Protein 2QCP (pdb70)

Radius of gyration: 11.81 Å; Cα contacts (8 Å, |Δi|>4): 237; chains: 1; bounding box: 36×28×24 Å

Solvent-accessible surface area: 5564 Å² total; per-residue (Å²): 195,158,105,124,51,155,93,15,77,13,57,8,57,1,115,22,52,65,108,151,44,98,127,1,43,0,68,0,84,91,8,102,86,48,136,52,87,101,49,73,45,201,3,31,14,32,148,168,14,160,67,55,158,17,136,79,54,22,94,0,39,4,30,0,15,62,98,60,152,95,4,36,1,67,45,3,124,76,40,195

Nearest PDB structures (foldseek):
  2qcp-assembly1_X  TM=1.013E+00  e=1.304E-15  Escherichia coli str. K-12 substr. W3110
  1zeq-assembly1_X  TM=9.716E-01  e=3.756E-14  Escherichia coli
  2vb3-assembly1_X  TM=9.915E-01  e=1.089E-13  Escherichia coli
  3e6z-assembly1_X  TM=9.263E-01  e=8.227E-14  Escherichia coli
  2l55-assembly1_A  TM=8.681E-01  e=4.196E-05  Cupriavidus metallidurans CH34

Structure (mmCIF, N/CA/C/O backbone):
data_2QCP
#
_entry.id   2QCP
#
_cell.length_a   38.118
_cell.length_b   39.351
_cell.length_c   44.423
_cell.angle_alpha   90.000
_cell.angle_beta   90.000
_cell.angle_gamma   90.000
#
_symmetry.space_group_name_H-M   'P 21 21 21'
#
loop_
_entity.id
_entity.type
_entity.pdbx_description
1 polymer 'Cation efflux system protein cusF'
2 non-polymer 'NITRATE ION'
3 non-polymer 'SULFATE ION'
4 non-polymer 'SILVER ION'
5 water water
#
loop_
_atom_site.group_PDB
_atom_site.id
_atom_site.type_symbol
_atom_site.label_atom_id
_atom_site.label_alt_id
_atom_site.label_comp_id
_atom_site.label_asym_id
_atom_site.label_entity_id
_atom_site.label_seq_id
_atom_site.pdbx_PDB_ins_code
_atom_site.Cartn_x
_atom_site.Cartn_y
_atom_site.Cartn_z
_atom_site.occupancy
_atom_site.B_iso_or_equiv
_atom_site.auth_seq_id
_atom_site.auth_comp_id
_atom_site.auth_asym_id
_atom_site.auth_atom_id
_atom_site.pdbx_PDB_model_num
ATOM 1 N N . MET A 1 1 ? -11.387 5.455 4.051 0.70 22.55 9 MET X N 1
ATOM 2 C CA . MET A 1 1 ? -12.660 6.105 4.499 0.70 18.98 9 MET X CA 1
ATOM 3 C C . MET A 1 1 ? -12.601 6.500 5.963 0.70 13.04 9 MET X C 1
ATOM 4 O O . MET A 1 1 ? -11.524 6.514 6.566 0.70 14.13 9 MET X O 1
ATOM 9 N N . GLU A 1 2 ? -13.758 6.846 6.512 0.70 11.91 10 GLU X N 1
ATOM 10 C CA . GLU A 1 2 ? -13.836 7.577 7.756 0.70 10.94 10 GLU X CA 1
ATOM 11 C C . GLU A 1 2 ? -13.050 6.882 8.885 0.70 10.40 10 GLU X C 1
ATOM 12 O O . GLU A 1 2 ? -12.264 7.517 9.574 0.70 11.86 10 GLU X O 1
ATOM 18 N N . ALA A 1 3 ? -13.277 5.595 9.100 0.70 10.92 11 ALA X N 1
ATOM 19 C CA . ALA A 1 3 ? -12.677 4.918 10.267 0.70 11.03 11 ALA X CA 1
ATOM 20 C C . ALA A 1 3 ? -11.224 4.587 10.099 0.70 11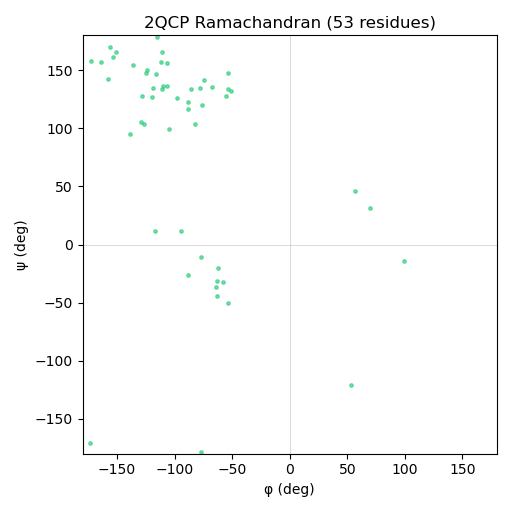.61 11 ALA X C 1
ATOM 21 O O . ALA A 1 3 ? -10.582 4.153 11.060 0.70 15.69 11 ALA X O 1
ATOM 23 N N . GLN A 1 4 ? -10.678 4.720 8.898 0.70 12.05 12 GLN X N 1
ATOM 24 C CA . GLN A 1 4 ? -9.309 4.289 8.633 0.70 12.66 12 GLN X CA 1
ATOM 25 C C . GLN A 1 4 ? -8.316 5.276 9.241 0.70 11.59 12 GLN X C 1
ATOM 26 O O . GLN A 1 4 ? -8.556 6.493 9.278 0.70 13.06 12 GLN X O 1
ATOM 32 N N A PRO A 1 5 ? -7.152 4.759 9.660 0.70 12.31 13 PRO X N 1
ATOM 33 N N B PRO A 1 5 ? -7.257 4.767 9.878 0.30 16.23 13 PRO X N 1
ATOM 34 C CA A PRO A 1 5 ? -6.176 5.632 10.271 0.70 10.59 13 PRO X CA 1
ATOM 35 C CA B PRO A 1 5 ? -6.247 5.693 10.400 0.30 15.46 13 PRO X CA 1
ATOM 36 C C A PRO A 1 5 ? -5.529 6.587 9.278 0.70 11.46 13 PRO X C 1
ATOM 37 C C B PRO A 1 5 ? -5.516 6.543 9.343 0.30 15.74 13 PRO X C 1
ATOM 38 O O A PRO A 1 5 ? -5.476 6.336 8.071 0.70 11.46 13 PRO X O 1
ATOM 39 O O B PRO A 1 5 ? -5.385 6.146 8.184 0.30 23.49 13 PRO X O 1
ATOM 46 N N . GLN A 1 6 ? -5.031 7.699 9.796 1.00 11.09 14 GLN X N 1
ATOM 47 C CA . GLN A 1 6 ? -4.334 8.718 9.023 1.00 10.24 14 GLN X CA 1
ATOM 48 C C . GLN A 1 6 ? -2.865 8.325 8.745 1.00 9.89 14 GLN X C 1
ATOM 49 O O . GLN A 1 6 ? -2.265 7.547 9.468 1.0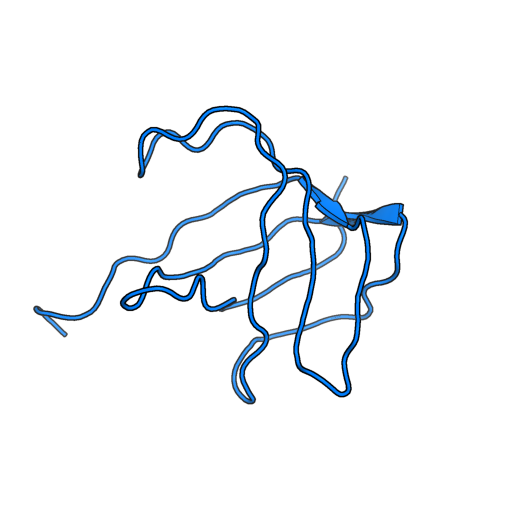0 11.12 14 GLN X O 1
ATOM 55 N N . VAL A 1 7 ? -2.327 8.895 7.681 1.00 9.96 15 VAL X N 1
ATOM 56 C CA . VAL A 1 7 ? -0.935 8.612 7.249 1.00 9.22 15 VAL X CA 1
ATOM 57 C C . VAL A 1 7 ? 0.043 9.563 7.948 1.00 9.55 15 VAL X C 1
ATOM 58 O O . VAL A 1 7 ? -0.090 10.792 7.888 1.00 11.24 15 VAL X O 1
ATOM 62 N N . ILE A 1 8 ? 0.992 8.959 8.639 1.00 8.89 16 ILE X N 1
ATOM 63 C CA A ILE A 1 8 ? 1.934 9.672 9.465 0.40 9.78 16 ILE X CA 1
ATOM 64 C CA B ILE A 1 8 ? 1.950 9.642 9.498 0.60 9.05 16 ILE X CA 1
ATOM 65 C C . ILE A 1 8 ? 3.309 9.637 8.765 1.00 8.86 16 ILE X C 1
ATOM 66 O O . ILE A 1 8 ? 3.812 8.568 8.386 1.00 10.06 16 ILE X O 1
ATOM 75 N N . SER A 1 9 ? 3.956 10.803 8.641 1.00 9.63 17 SER X N 1
ATOM 76 C CA A SER A 1 9 ? 5.285 10.912 8.003 0.80 9.39 17 SER X CA 1
ATOM 77 C CA B SER A 1 9 ? 5.262 10.967 7.992 0.20 8.72 17 SER X CA 1
ATOM 78 C C . SER A 1 9 ? 6.366 11.038 9.026 1.00 8.48 17 SER X C 1
ATOM 79 O O . SER A 1 9 ? 6.169 11.691 10.090 1.00 11.09 17 SER X O 1
ATOM 84 N N . ALA A 1 10 ? 7.533 10.480 8.736 1.00 8.16 18 ALA X N 1
ATOM 85 C CA . ALA A 1 10 ? 8.643 10.492 9.686 1.00 8.71 18 ALA X CA 1
ATOM 86 C C . ALA A 1 10 ? 9.971 10.346 8.947 1.00 8.07 18 ALA X C 1
ATOM 87 O O . ALA A 1 10 ? 10.013 9.995 7.731 1.00 8.65 18 ALA X O 1
ATOM 89 N N . THR A 1 11 ? 11.067 10.547 9.679 1.00 8.55 19 THR X N 1
ATOM 90 C CA A THR A 1 11 ? 12.420 10.279 9.166 0.60 9.30 19 THR X CA 1
ATOM 91 C CA B THR A 1 11 ? 12.452 10.397 9.215 0.40 8.39 19 THR X CA 1
ATOM 92 C C . THR A 1 11 ? 13.213 9.567 10.246 1.00 8.52 19 THR X C 1
ATOM 93 O O . THR A 1 11 ? 12.918 9.681 11.452 1.00 9.45 19 THR X O 1
ATOM 100 N N . GLY A 1 12 ? 14.166 8.751 9.820 1.00 8.01 20 GLY X N 1
ATOM 101 C CA . GLY A 1 12 ? 14.960 8.023 10.796 1.00 8.63 20 GLY X CA 1
ATOM 102 C C . GLY A 1 12 ? 16.106 7.257 10.161 1.00 7.77 20 GLY X C 1
ATOM 103 O O . GLY A 1 12 ? 16.406 7.463 8.973 1.00 10.16 20 GLY X O 1
ATOM 104 N N . VAL A 1 13 ? 16.763 6.417 10.940 1.00 8.06 21 VAL X N 1
ATOM 105 C CA . VAL A 1 13 ? 17.865 5.585 10.494 1.00 8.54 21 VAL X CA 1
ATOM 106 C C . VAL A 1 13 ? 17.456 4.152 10.686 1.00 8.22 21 VAL X C 1
ATOM 107 O O . VAL A 1 13 ? 16.971 3.742 11.755 1.00 8.79 21 VAL X O 1
ATOM 111 N N . VAL A 1 14 ? 17.714 3.314 9.669 1.00 8.82 22 VAL X N 1
ATOM 112 C CA . VAL A 1 14 ? 17.352 1.865 9.716 1.00 8.70 22 VAL X CA 1
ATOM 113 C C . VAL A 1 14 ? 18.364 1.172 10.617 1.00 8.50 22 VAL X C 1
ATOM 114 O O . VAL A 1 14 ? 19.575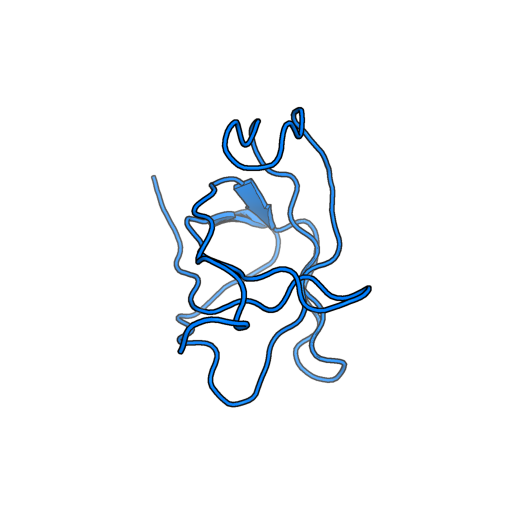 1.169 10.339 1.00 9.53 22 VAL X O 1
ATOM 118 N N . LYS A 1 15 ? 17.872 0.567 11.692 1.00 9.38 23 LYS X N 1
ATOM 119 C CA . LYS A 1 15 ? 18.692 -0.225 12.590 1.00 9.79 23 LYS X CA 1
ATOM 120 C C . LYS A 1 15 ? 18.798 -1.671 12.164 1.00 10.70 23 LYS X C 1
ATOM 121 O O . LYS A 1 15 ? 19.777 -2.346 12.520 1.00 12.14 23 LYS X O 1
ATOM 127 N N . GLY A 1 16 ? 17.807 -2.172 11.446 1.00 10.11 24 GLY X N 1
ATOM 128 C CA . GLY A 1 16 ? 17.821 -3.539 10.935 1.00 11.31 24 GLY X CA 1
ATOM 129 C C . GLY A 1 16 ? 16.658 -3.756 10.023 1.00 9.97 24 GLY X C 1
ATOM 130 O O . GLY A 1 16 ? 15.638 -3.015 10.072 1.00 10.15 24 GLY X O 1
ATOM 131 N N . ILE A 1 17 ? 16.777 -4.746 9.157 1.00 11.24 25 ILE X N 1
ATOM 132 C CA A ILE A 1 17 ? 15.732 -5.056 8.216 0.70 11.54 25 ILE X CA 1
ATOM 133 C CA B ILE A 1 17 ? 15.678 -5.084 8.287 0.30 12.01 25 ILE X CA 1
ATOM 134 C C . ILE A 1 17 ? 15.740 -6.546 7.921 1.00 13.10 25 ILE X C 1
ATOM 135 O O . ILE A 1 17 ? 16.828 -7.131 7.717 1.00 14.99 25 ILE X O 1
ATOM 144 N N . ASP A 1 18 ? 14.560 -7.140 7.861 1.00 12.68 26 ASP X N 1
ATOM 145 C CA . ASP A 1 18 ? 14.367 -8.558 7.584 1.00 12.79 26 ASP X CA 1
ATOM 146 C C . ASP A 1 18 ? 13.156 -8.639 6.637 1.00 12.52 26 ASP X C 1
ATOM 147 O O . ASP A 1 18 ? 12.016 -8.628 7.074 1.00 12.23 26 ASP X O 1
ATOM 152 N N . LEU A 1 19 ? 13.430 -8.686 5.344 1.00 13.04 27 LEU X N 1
ATOM 153 C CA . LEU A 1 19 ? 12.339 -8.741 4.383 1.00 13.20 27 LEU X CA 1
ATOM 154 C C . LEU A 1 19 ? 11.508 -10.008 4.539 1.00 13.78 27 LEU X C 1
ATOM 155 O O . LEU A 1 19 ? 10.324 -9.959 4.294 1.00 16.98 27 LEU X O 1
ATOM 160 N N . GLU A 1 20 ? 12.144 -11.097 4.957 1.00 14.01 28 GLU X N 1
ATOM 161 C CA . GLU A 1 20 ? 11.475 -12.401 5.074 1.00 15.86 28 GLU X CA 1
ATOM 162 C C . GLU A 1 20 ? 10.341 -12.367 6.112 1.00 14.51 28 GLU X C 1
ATOM 163 O O . GLU A 1 20 ? 9.220 -12.839 5.850 1.00 16.08 28 GLU X O 1
ATOM 169 N N . SER A 1 21 ? 10.608 -11.748 7.261 1.00 11.90 29 SER X N 1
ATOM 170 C CA A SER A 1 21 ? 9.622 -11.660 8.341 0.70 11.91 29 SER X CA 1
ATOM 171 C CA B SER A 1 21 ? 9.671 -11.617 8.374 0.30 13.50 29 SER X CA 1
ATOM 172 C C . SER A 1 21 ? 8.922 -10.273 8.353 1.00 10.21 29 SER X C 1
ATOM 173 O O . SER A 1 21 ? 8.079 -10.030 9.187 1.00 10.63 29 SER X O 1
ATOM 178 N N . LYS A 1 22 ? 9.223 -9.457 7.340 1.00 11.03 30 LYS X N 1
ATOM 179 C CA . LYS A 1 22 ? 8.520 -8.188 7.058 1.00 9.48 30 LYS X CA 1
ATOM 180 C C . LYS A 1 22 ? 8.790 -7.099 8.081 1.00 10.21 30 LYS X C 1
ATOM 181 O O . LYS A 1 22 ? 7.914 -6.272 8.376 1.00 9.63 30 LYS X O 1
ATOM 187 N N . LYS A 1 23 ? 9.992 -7.124 8.657 1.00 11.38 31 LYS X N 1
ATOM 188 C CA . LYS A 1 23 ? 10.335 -6.296 9.784 1.00 11.80 31 LYS X CA 1
ATOM 189 C C . LYS A 1 23 ? 11.360 -5.228 9.366 1.00 10.61 31 LYS X C 1
ATOM 190 O O . LYS A 1 23 ? 12.368 -5.543 8.704 1.00 11.78 31 LYS X O 1
ATOM 196 N N . ILE A 1 24 ? 11.155 -3.971 9.756 1.00 10.98 32 ILE X N 1
ATOM 197 C CA A ILE A 1 24 ? 12.204 -2.918 9.673 0.60 10.55 32 ILE X CA 1
ATOM 198 C CA C ILE A 1 24 ? 12.179 -2.977 9.691 0.40 10.68 32 ILE X CA 1
ATOM 199 C C . ILE A 1 24 ? 12.189 -2.193 11.009 1.00 10.36 32 ILE X C 1
ATOM 200 O O . ILE A 1 24 ? 11.152 -1.708 11.435 1.00 13.21 32 ILE X O 1
ATOM 209 N N . THR A 1 25 ? 13.352 -2.109 11.664 1.00 8.35 33 THR X N 1
ATOM 210 C CA . THR A 1 25 ? 13.493 -1.331 12.885 1.00 8.19 33 THR X CA 1
ATOM 211 C C . THR A 1 25 ? 14.086 0.025 12.529 1.00 8.03 33 THR X C 1
ATOM 212 O O . THR A 1 25 ? 15.136 0.063 11.861 1.00 8.79 33 THR X O 1
ATOM 216 N N . ILE A 1 26 ? 13.432 1.112 12.932 1.00 8.02 34 ILE X N 1
ATOM 217 C CA . ILE A 1 26 ? 13.856 2.448 12.553 1.00 7.77 34 ILE X CA 1
ATOM 218 C C . ILE A 1 26 ? 13.969 3.311 13.818 1.00 8.24 34 ILE X C 1
ATOM 219 O O . ILE A 1 26 ? 13.038 3.367 14.612 1.00 8.13 34 ILE X O 1
ATOM 224 N N . HIS A 1 27 ? 15.144 3.945 13.977 1.00 7.87 35 HIS X N 1
ATOM 225 C CA A HIS A 1 27 ? 15.369 4.969 15.019 0.80 7.78 35 HIS X CA 1
ATOM 226 C CA B HIS A 1 27 ? 15.346 4.944 15.021 0.20 7.58 35 HIS X CA 1
ATOM 227 C C . HIS A 1 27 ? 14.949 6.284 14.389 1.00 8.22 35 HIS X C 1
ATOM 228 O O . HIS A 1 27 ? 15.662 6.834 13.549 1.00 8.65 35 HIS X O 1
ATOM 241 N N . HIS A 1 28 ? 13.762 6.765 14.743 1.00 8.16 36 HIS X N 1
ATOM 242 C CA . HIS A 1 28 ? 13.152 7.925 14.113 1.00 8.22 36 HIS X CA 1
ATOM 243 C C . HIS A 1 28 ? 13.186 9.167 14.997 1.00 8.13 36 HIS X C 1
ATOM 244 O O . HIS A 1 28 ? 13.278 9.122 16.226 1.00 8.27 36 HIS X O 1
ATOM 251 N N . ASP A 1 29 ? 13.108 10.300 14.303 1.00 8.58 37 ASP X N 1
ATOM 252 C CA A ASP A 1 29 ? 13.014 11.629 14.947 0.80 8.74 37 ASP X CA 1
ATOM 253 C CA B ASP A 1 29 ? 12.980 11.639 14.905 0.20 8.36 37 ASP X CA 1
ATOM 254 C C . ASP A 1 29 ? 11.600 11.800 15.533 1.00 8.78 37 ASP X C 1
ATOM 255 O O . ASP A 1 29 ? 10.693 11.038 15.247 1.00 8.52 37 ASP X O 1
ATOM 264 N N . PRO A 1 30 ? 11.398 12.818 16.397 1.00 8.76 38 PRO X N 1
ATOM 265 C CA . PRO A 1 30 ? 10.077 13.035 16.991 1.00 8.33 38 PRO X CA 1
ATOM 266 C C . PRO A 1 30 ? 8.966 13.144 15.927 1.00 8.39 38 PRO X C 1
ATOM 267 O O . PRO A 1 30 ? 9.210 13.650 14.828 1.00 9.13 38 PRO X O 1
ATOM 271 N N . ILE A 1 31 ? 7.779 12.665 16.315 1.00 8.64 39 ILE X N 1
ATOM 272 C CA . ILE A 1 31 ? 6.601 12.714 15.427 1.00 8.51 39 ILE X CA 1
ATOM 273 C C . ILE A 1 31 ? 5.465 13.385 16.183 1.00 9.25 39 ILE X C 1
ATOM 274 O O . ILE A 1 31 ? 4.819 12.790 17.046 1.00 9.64 39 ILE X O 1
ATOM 279 N N . ALA A 1 32 ? 5.205 14.651 15.843 1.00 9.98 40 ALA X N 1
ATOM 280 C CA . ALA A 1 32 ? 4.169 15.441 16.575 1.00 11.41 40 ALA X CA 1
ATOM 281 C C . ALA A 1 32 ? 2.775 14.829 16.391 1.00 9.82 40 ALA X C 1
ATOM 282 O O . ALA A 1 32 ? 1.965 14.868 17.316 1.00 10.01 40 ALA X O 1
ATOM 284 N N . ALA A 1 33 ? 2.468 14.280 15.199 1.00 9.66 41 ALA X N 1
ATOM 285 C CA . ALA A 1 33 ? 1.108 13.866 14.916 1.00 9.75 41 ALA X CA 1
ATOM 286 C C . ALA A 1 33 ? 0.611 12.844 15.925 1.00 10.18 41 ALA X C 1
ATOM 287 O O . ALA A 1 33 ? -0.598 12.753 16.193 1.00 11.19 41 ALA X O 1
ATOM 289 N N . VAL A 1 34 ? 1.502 12.001 16.454 1.00 9.36 42 VAL X N 1
ATOM 290 C CA . VAL A 1 34 ? 1.133 10.947 17.405 1.00 9.61 42 VAL X CA 1
ATOM 291 C C . VAL A 1 34 ? 1.797 11.152 18.782 1.00 9.99 42 VAL X C 1
ATOM 292 O O . VAL A 1 34 ? 1.764 10.264 19.639 1.00 10.71 42 VAL X O 1
ATOM 296 N N . ASN A 1 35 ? 2.381 12.328 19.001 1.00 9.98 43 ASN X N 1
ATOM 297 C CA . ASN A 1 35 ? 3.020 12.683 20.263 1.00 10.57 43 ASN X CA 1
ATOM 298 C C . ASN A 1 35 ? 4.113 11.660 20.619 1.00 9.95 43 ASN X C 1
ATOM 299 O O . ASN A 1 35 ? 4.240 11.242 21.775 1.00 12.67 43 ASN X O 1
ATOM 304 N N . TRP A 1 36 ? 4.969 11.300 19.637 1.00 9.41 44 TRP X N 1
ATOM 305 C CA . TRP A 1 36 ? 6.089 10.442 19.942 1.00 9.11 44 TRP X CA 1
ATOM 306 C C . TRP A 1 36 ? 7.376 11.230 19.941 1.00 9.10 44 TRP X C 1
ATOM 307 O O . TRP A 1 36 ? 7.640 12.085 19.079 1.00 9.41 44 TRP X O 1
ATOM 318 N N . PRO A 1 37 ? 8.224 10.982 20.947 1.00 9.20 45 PRO X N 1
ATOM 319 C CA . PRO A 1 37 ? 9.567 11.547 20.944 1.00 9.62 45 PRO X CA 1
ATOM 320 C C . PRO A 1 37 ? 10.428 10.742 19.967 1.00 9.17 45 PRO X C 1
ATOM 321 O O . PRO A 1 37 ? 9.981 9.815 19.272 1.00 9.35 45 PRO X O 1
ATOM 325 N N . GLU A 1 38 ? 11.704 11.121 19.868 1.00 9.09 46 GLU X N 1
ATOM 326 C CA . GLU A 1 38 ? 12.694 10.265 19.196 1.00 9.23 46 GLU X CA 1
ATOM 327 C C . GLU A 1 38 ? 12.616 8.873 19.860 1.00 9.72 46 GLU X C 1
ATOM 328 O O . GLU A 1 38 ? 12.568 8.739 21.087 1.00 11.86 46 GLU X O 1
ATOM 334 N N . MET A 1 39 ? 12.583 7.845 19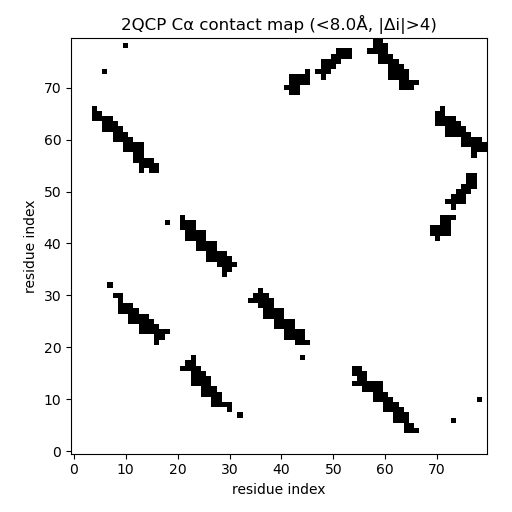.004 1.00 9.71 47 MET X N 1
ATOM 335 C CA A MET A 1 39 ? 12.294 6.472 19.433 0.70 9.99 47 MET X CA 1
ATOM 336 C CA B MET A 1 39 ? 12.453 6.451 19.505 0.30 8.72 47 MET X CA 1
ATOM 337 C C . MET A 1 39 ? 12.906 5.501 18.431 1.00 8.69 47 MET X C 1
ATOM 338 O O . MET A 1 39 ? 12.924 5.803 17.240 1.00 10.55 47 MET X O 1
ATOM 347 N N . THR A 1 40 ? 13.273 4.313 18.906 1.00 8.33 48 THR X N 1
ATOM 348 C CA . THR A 1 40 ? 13.496 3.173 18.011 1.00 8.41 48 THR X CA 1
ATOM 349 C C . THR A 1 40 ? 12.226 2.313 18.031 1.00 8.71 48 THR X C 1
ATOM 350 O O . THR A 1 40 ? 11.661 2.003 19.082 1.00 9.12 48 THR X O 1
ATOM 354 N N A MET A 1 41 ? 11.766 1.920 16.838 0.70 8.60 49 MET X N 1
ATOM 355 N N B MET A 1 41 ? 11.750 1.972 16.827 0.30 8.76 49 MET X N 1
ATOM 356 C CA A MET A 1 41 ? 10.489 1.247 16.745 0.70 8.58 49 MET X CA 1
ATOM 357 C CA B MET A 1 41 ? 10.445 1.334 16.666 0.30 8.74 49 MET X CA 1
ATOM 358 C C A MET A 1 41 ? 10.406 0.253 15.625 0.70 8.43 49 MET X C 1
ATOM 359 C C B MET A 1 41 ? 10.495 0.198 15.651 0.30 7.37 49 MET X C 1
ATOM 360 O O A MET A 1 41 ? 10.995 0.461 14.543 0.70 8.08 49 MET X O 1
ATOM 361 O O B MET A 1 41 ? 11.307 0.238 14.691 0.30 5.42 49 MET X O 1
ATOM 370 N N . ARG A 1 42 ? 9.623 -0.796 15.866 1.00 8.15 50 ARG X N 1
ATOM 371 C CA . ARG A 1 42 ? 9.352 -1.837 14.910 1.00 8.22 50 ARG X CA 1
ATOM 372 C C . ARG A 1 42 ? 8.271 -1.389 13.918 1.00 7.99 50 ARG X C 1
ATOM 373 O O . ARG A 1 42 ? 7.142 -1.118 14.260 1.00 10.13 50 ARG X O 1
ATOM 381 N N . PHE A 1 43 ? 8.619 -1.377 12.655 1.00 8.18 51 PHE X N 1
ATOM 382 C CA . PHE A 1 43 ? 7.670 -1.099 11.566 1.00 8.81 51 PHE X CA 1
ATOM 383 C C . PHE A 1 43 ? 7.470 -2.377 10.744 1.00 8.64 51 PHE X C 1
ATOM 384 O O . PHE A 1 43 ? 8.327 -3.290 10.686 1.00 10.37 51 PHE X O 1
ATOM 392 N N . THR A 1 44 ? 6.318 -2.416 10.067 1.00 8.74 52 THR X N 1
ATOM 393 C CA . THR A 1 44 ? 5.879 -3.635 9.379 1.00 8.38 52 THR X CA 1
ATOM 394 C C . THR A 1 44 ? 5.737 -3.332 7.903 1.00 8.02 52 THR X C 1
ATOM 395 O O . THR A 1 44 ? 5.058 -2.385 7.483 1.00 8.89 52 THR X O 1
ATOM 399 N N . ILE A 1 45 ? 6.394 -4.154 7.088 1.00 8.31 53 ILE X N 1
ATOM 400 C CA . ILE A 1 45 ? 6.257 -4.086 5.636 1.00 8.58 53 ILE X CA 1
ATOM 401 C C . ILE A 1 45 ? 5.028 -4.924 5.242 1.00 9.31 53 ILE X C 1
ATOM 402 O O . ILE A 1 45 ? 4.828 -6.038 5.725 1.00 10.18 53 ILE X O 1
ATOM 407 N N . THR A 1 46 ? 4.186 -4.354 4.373 1.00 8.42 54 THR X N 1
ATOM 408 C CA . THR A 1 46 ? 3.031 -5.054 3.782 1.00 8.40 54 THR X CA 1
ATOM 409 C C . THR A 1 46 ? 3.305 -5.275 2.299 1.00 8.42 54 THR X C 1
ATOM 410 O O . THR A 1 46 ? 4.174 -4.617 1.706 1.00 8.50 54 THR X O 1
ATOM 414 N N . PRO A 1 47 ? 2.529 -6.135 1.656 1.00 8.56 55 PRO X N 1
ATOM 415 C CA . PRO A 1 47 ? 2.739 -6.325 0.180 1.00 9.08 55 PRO X CA 1
ATOM 416 C C . PRO A 1 47 ? 2.493 -5.043 -0.606 1.00 9.03 55 PRO X C 1
ATOM 417 O O . PRO A 1 47 ? 3.006 -4.977 -1.731 1.00 10.65 55 PRO X O 1
ATOM 421 N N . GLN A 1 48 ? 1.772 -4.080 -0.051 1.00 8.78 56 GLN X N 1
ATOM 422 C CA A GLN A 1 48 ? 1.492 -2.783 -0.685 0.50 8.64 56 GLN X CA 1
ATOM 423 C CA B GLN A 1 48 ? 1.519 -2.863 -0.763 0.50 10.44 56 GLN X CA 1
ATOM 424 C C . GLN A 1 48 ? 2.475 -1.720 -0.355 1.00 9.34 56 GLN X C 1
ATOM 425 O O . GLN A 1 48 ? 2.432 -0.651 -0.995 1.00 10.54 56 GLN X O 1
ATOM 436 N N . THR A 1 49 ? 3.329 -1.880 0.665 1.00 8.67 57 THR X N 1
ATOM 437 C CA . THR A 1 49 ? 4.272 -0.818 1.036 1.00 8.50 57 THR X CA 1
ATOM 438 C C . THR A 1 49 ? 5.097 -0.455 -0.217 1.00 8.58 57 THR X C 1
ATOM 439 O O . THR A 1 49 ? 5.697 -1.321 -0.848 1.00 9.59 57 THR X O 1
ATOM 443 N N . LYS A 1 50 ? 5.155 0.837 -0.567 1.00 8.93 58 LYS X N 1
ATOM 444 C CA . LYS A 1 50 ? 5.930 1.281 -1.733 1.00 8.94 58 LYS X CA 1
ATOM 445 C C . LYS A 1 50 ? 7.402 1.420 -1.305 1.00 8.47 58 LYS X C 1
ATOM 446 O O . LYS A 1 50 ? 7.772 2.393 -0.630 1.00 9.64 58 LYS X O 1
ATOM 452 N N . MET A 1 51 ? 8.240 0.458 -1.691 1.00 9.25 59 MET X N 1
ATOM 453 C CA A MET A 1 51 ? 9.620 0.479 -1.267 0.50 9.29 59 MET X C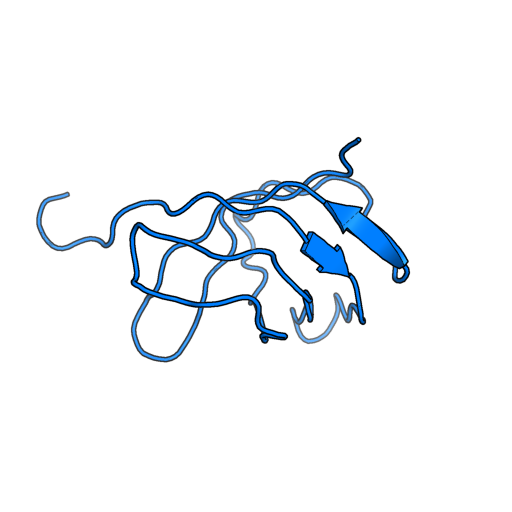A 1
ATOM 454 C CA B MET A 1 51 ? 9.614 0.299 -1.274 0.50 9.39 59 MET X CA 1
ATOM 455 C C . MET A 1 51 ? 10.579 0.842 -2.368 1.00 9.87 59 MET X C 1
ATOM 456 O O . MET A 1 51 ? 10.337 0.622 -3.585 1.00 10.18 59 MET X O 1
ATOM 465 N N . SER A 1 52 ? 11.711 1.386 -1.972 1.00 11.28 60 SER X N 1
ATOM 466 C CA . SER A 1 52 ? 12.956 1.369 -2.745 1.00 11.20 60 SER X CA 1
ATOM 467 C C . SER A 1 52 ? 13.948 0.562 -1.983 1.00 10.80 60 SER X C 1
ATOM 468 O O . SER A 1 52 ? 13.638 0.056 -0.904 1.00 13.69 60 SER X O 1
ATOM 471 N N . GLU A 1 53 ? 15.158 0.391 -2.547 1.00 13.69 61 GLU X N 1
ATOM 472 C CA . GLU A 1 53 ? 16.195 -0.371 -1.861 1.00 14.55 61 GLU X CA 1
ATOM 473 C C . GLU A 1 53 ? 16.587 0.333 -0.580 1.00 13.82 61 GLU X C 1
ATOM 474 O O . GLU A 1 53 ? 16.992 1.502 -0.616 1.00 15.62 61 GLU X O 1
ATOM 480 N N A ILE A 1 54 ? 16.492 -0.440 0.511 0.80 17.33 62 ILE X N 1
ATOM 481 N N B ILE A 1 54 ? 16.447 -0.367 0.536 0.20 13.89 62 ILE X N 1
ATOM 482 C CA A ILE A 1 54 ? 16.735 -0.008 1.889 0.80 15.50 62 ILE X CA 1
ATOM 483 C CA B ILE A 1 54 ? 17.001 0.127 1.765 0.20 13.87 62 ILE X CA 1
ATOM 484 C C A ILE A 1 54 ? 17.742 -0.986 2.458 0.80 14.79 62 ILE X C 1
ATOM 485 C C B ILE A 1 54 ? 17.716 -0.969 2.556 0.20 14.17 62 ILE X C 1
ATOM 486 O O A ILE A 1 54 ? 17.607 -2.165 2.208 0.80 20.27 62 ILE X O 1
ATOM 487 O O B ILE A 1 54 ? 17.366 -2.155 2.589 0.20 8.14 62 ILE X O 1
ATOM 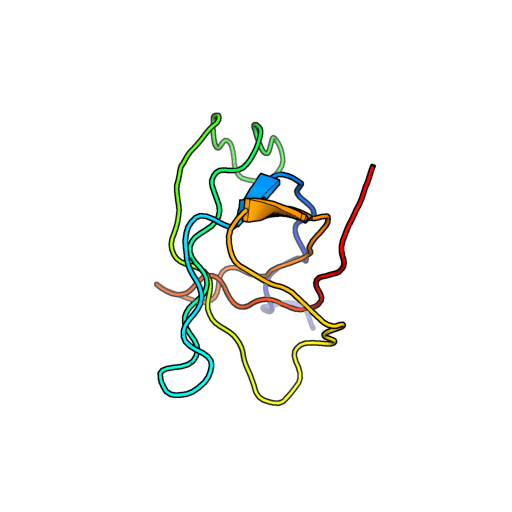496 N N . LYS A 1 55 ? 18.772 -0.518 3.188 1.00 13.02 63 LYS X N 1
ATOM 497 C CA A LYS A 1 55 ? 19.643 -1.411 3.944 0.60 14.23 63 LYS X CA 1
ATOM 498 C CA B LYS A 1 55 ? 19.710 -1.370 3.915 0.40 10.52 63 LYS X CA 1
ATOM 499 C C . LYS A 1 55 ? 19.931 -0.850 5.330 1.00 11.09 63 LYS X C 1
ATOM 500 O O . LYS A 1 55 ? 19.745 0.356 5.593 1.00 11.30 63 LYS X O 1
ATOM 511 N N . THR A 1 56 ? 20.350 -1.747 6.210 1.00 11.67 64 THR X N 1
ATOM 512 C CA . THR A 1 56 ? 20.754 -1.331 7.543 1.00 10.64 64 THR X CA 1
ATOM 513 C C . THR A 1 56 ? 21.745 -0.204 7.474 1.00 10.47 64 THR X C 1
ATOM 514 O O . THR A 1 56 ? 22.718 -0.263 6.695 1.00 11.07 64 THR X O 1
ATOM 518 N N . GLY A 1 57 ? 21.498 0.839 8.275 1.00 10.28 65 GLY X N 1
ATOM 519 C CA . GLY A 1 57 ? 22.370 1.984 8.349 1.00 11.18 65 GLY X CA 1
ATOM 520 C C . GLY A 1 57 ? 21.911 3.169 7.536 1.00 9.76 65 GLY X C 1
ATOM 521 O O . GLY A 1 57 ? 22.443 4.275 7.686 1.00 11.78 65 GLY X O 1
ATOM 522 N N . ASP A 1 58 ? 20.949 2.974 6.624 1.00 10.72 66 ASP X N 1
ATOM 523 C CA . ASP A 1 58 ? 20.462 4.067 5.773 1.00 10.19 66 ASP X CA 1
ATOM 524 C C . ASP A 1 58 ? 19.574 5.026 6.560 1.00 9.74 66 ASP X C 1
ATOM 525 O O . ASP A 1 58 ? 18.735 4.626 7.376 1.00 10.06 66 ASP X O 1
ATOM 530 N N . LYS A 1 59 ? 19.732 6.318 6.245 1.00 9.52 67 LYS X N 1
ATOM 531 C CA . LYS A 1 59 ? 18.778 7.350 6.628 1.00 8.99 67 LYS X CA 1
ATOM 532 C C . LYS A 1 59 ? 17.599 7.246 5.654 1.00 9.24 67 LYS X C 1
ATOM 533 O O . LYS A 1 59 ? 17.799 7.155 4.432 1.00 10.55 67 LYS X O 1
ATOM 539 N N . VAL A 1 60 ? 16.382 7.289 6.188 1.00 8.85 68 VAL X N 1
ATOM 540 C CA . VAL A 1 60 ? 15.159 7.110 5.389 1.00 8.74 68 VAL X CA 1
ATOM 541 C C . VAL A 1 60 ? 14.087 8.122 5.748 1.00 8.76 68 VAL X C 1
ATOM 542 O O . VAL A 1 60 ? 13.996 8.637 6.876 1.00 9.84 68 VAL X O 1
ATOM 546 N N . ALA A 1 61 ? 13.222 8.382 4.766 1.00 9.20 69 ALA X N 1
ATOM 547 C CA . ALA A 1 61 ? 11.969 9.087 4.888 1.00 8.59 69 ALA X CA 1
ATOM 548 C C . ALA A 1 61 ? 10.859 8.050 4.681 1.00 8.41 69 ALA X C 1
ATOM 549 O O . ALA A 1 61 ? 10.976 7.218 3.766 1.00 9.87 69 ALA X O 1
ATOM 551 N N . PHE A 1 62 ? 9.812 8.079 5.510 1.00 8.27 70 PHE X N 1
ATOM 552 C CA . PHE A 1 62 ? 8.787 7.022 5.396 1.00 8.25 70 PHE X CA 1
ATOM 553 C C . PHE A 1 62 ? 7.455 7.554 5.889 1.00 8.65 70 PHE X C 1
ATOM 554 O O . PHE A 1 62 ? 7.353 8.589 6.583 1.00 10.13 70 PHE X O 1
ATOM 562 N N . ASN A 1 63 ? 6.394 6.847 5.480 1.00 8.94 71 ASN X N 1
ATOM 563 C CA . ASN A 1 63 ? 5.028 7.094 5.934 1.00 8.68 71 ASN X CA 1
ATOM 564 C C . ASN A 1 63 ? 4.474 5.793 6.493 1.00 8.27 71 ASN X C 1
ATOM 565 O O . ASN A 1 63 ? 4.777 4.709 5.913 1.00 8.96 71 ASN X O 1
ATOM 570 N N . PHE A 1 64 ? 3.606 5.856 7.485 1.00 8.31 72 PHE X N 1
ATOM 571 C CA . PHE A 1 64 ? 3.018 4.641 8.062 1.00 7.90 72 PHE X CA 1
ATOM 572 C C . PHE A 1 64 ? 1.636 5.005 8.586 1.00 8.15 72 PHE X C 1
ATOM 573 O O . PHE A 1 64 ? 1.260 6.171 8.792 1.00 8.40 72 PHE X O 1
ATOM 581 N N . VAL A 1 65 ? 0.866 3.936 8.857 1.00 8.04 73 VAL X N 1
ATOM 582 C CA . VAL A 1 65 ? -0.393 4.067 9.612 1.00 8.93 73 VAL X CA 1
ATOM 583 C C . VAL A 1 65 ? -0.329 3.164 10.811 1.00 9.18 73 VAL X C 1
ATOM 584 O O . VAL A 1 65 ? 0.330 2.106 10.813 1.00 11.37 73 VAL X O 1
ATOM 588 N N . GLN A 1 66 ? -1.014 3.547 11.884 1.00 9.82 74 GLN X N 1
ATOM 589 C CA A GLN A 1 66 ? -1.071 2.698 13.070 0.40 10.93 74 GLN X CA 1
ATOM 590 C CA B GLN A 1 66 ? -1.148 2.742 13.118 0.40 9.62 74 GLN X CA 1
ATOM 591 C CA C GLN A 1 66 ? -1.038 2.706 13.072 0.20 9.87 74 GLN X CA 1
ATOM 592 C C . GLN A 1 66 ? -2.381 1.928 13.009 1.00 10.88 74 GLN X C 1
ATOM 593 O O . GLN A 1 66 ? -3.471 2.521 13.016 1.00 15.07 74 GLN X O 1
ATOM 609 N N . GLN A 1 67 ? -2.275 0.602 12.928 1.00 10.82 75 GLN X N 1
ATOM 610 C CA . GLN A 1 67 ? -3.435 -0.240 12.796 1.00 11.83 75 GLN X CA 1
ATOM 611 C C . GLN A 1 67 ? -3.276 -1.265 13.871 1.00 15.00 75 GLN X C 1
ATOM 612 O O . GLN A 1 67 ? -2.440 -2.187 13.789 1.00 14.54 75 GLN X O 1
ATOM 618 N N . GLY A 1 68 ? -4.089 -1.074 14.923 1.00 17.99 76 GLY X N 1
ATOM 619 C CA . GLY A 1 68 ? -3.966 -1.808 16.166 1.00 17.30 76 GLY X CA 1
ATOM 620 C C . GLY A 1 68 ? -2.562 -1.731 16.732 1.00 15.78 76 GLY X C 1
ATOM 621 O O . GLY A 1 68 ? -1.986 -0.636 16.895 1.00 19.65 76 GLY X O 1
ATOM 622 N N . ASN A 1 69 ? -1.952 -2.905 16.901 1.00 14.80 77 ASN X N 1
ATOM 623 C CA . ASN A 1 69 ? -0.628 -2.983 17.498 1.00 16.18 77 ASN X CA 1
ATOM 624 C C . ASN A 1 69 ? 0.469 -3.007 16.478 1.00 12.40 77 ASN X C 1
ATOM 625 O O . ASN A 1 69 ? 1.611 -3.270 16.884 1.00 14.29 77 ASN X O 1
ATOM 630 N N . LEU A 1 70 ? 0.180 -2.722 15.184 1.00 10.62 78 LEU X N 1
ATOM 631 C CA . LEU A 1 70 ? 1.234 -2.659 14.180 1.00 9.34 78 LEU X CA 1
ATOM 632 C C . LEU A 1 70 ? 1.357 -1.259 13.602 1.00 9.56 78 LEU X C 1
ATOM 633 O O . LEU A 1 70 ? 0.371 -0.575 13.384 1.00 12.03 78 LEU X O 1
ATOM 638 N N . SER A 1 71 ? 2.589 -0.888 13.260 1.00 8.46 79 SER X N 1
ATOM 639 C CA . SER A 1 71 ? 2.860 0.360 12.521 1.00 8.35 79 SER X CA 1
ATOM 640 C C . SER A 1 71 ? 3.178 -0.064 11.088 1.00 8.27 79 SER X C 1
ATOM 641 O O . SER A 1 71 ? 4.255 -0.557 10.766 1.00 9.25 79 SER X O 1
ATOM 644 N N . LEU A 1 72 ? 2.167 0.056 10.214 1.00 7.60 80 LEU X N 1
ATOM 645 C CA . LEU A 1 72 ? 2.221 -0.465 8.834 1.00 7.82 80 LEU X CA 1
ATOM 646 C C . LEU A 1 72 ? 2.825 0.587 7.904 1.00 8.19 80 LEU X C 1
ATOM 647 O O . LEU A 1 72 ? 2.273 1.663 7.685 1.00 8.31 80 LEU X O 1
ATOM 652 N N . LEU A 1 73 ? 3.970 0.267 7.310 1.00 8.10 81 LEU X N 1
ATOM 653 C CA . LEU A 1 73 ? 4.604 1.208 6.364 1.00 7.94 81 LEU X CA 1
ATOM 654 C C . LEU A 1 73 ? 3.742 1.332 5.132 1.00 8.17 81 LEU X C 1
ATOM 655 O O . LEU A 1 73 ? 3.322 0.333 4.510 1.00 9.11 81 LEU X O 1
ATOM 660 N N . GLN A 1 74 ? 3.556 2.571 4.691 1.00 8.54 82 GLN X N 1
ATOM 661 C CA A GLN A 1 74 ? 2.926 2.883 3.403 0.80 9.34 82 GLN X CA 1
ATOM 662 C CA B GLN A 1 74 ? 2.930 2.880 3.400 0.20 8.96 82 GLN X CA 1
ATOM 663 C C . GLN A 1 74 ? 3.992 3.073 2.333 1.00 8.43 82 GLN X C 1
ATOM 664 O O . GLN A 1 74 ? 3.762 2.683 1.174 1.00 9.68 82 GLN X O 1
ATOM 675 N N . ASP A 1 75 ? 5.145 3.653 2.700 1.00 8.73 83 ASP X N 1
ATOM 676 C CA . ASP A 1 75 ? 6.218 3.898 1.713 1.00 9.13 83 ASP X CA 1
ATOM 677 C C . ASP A 1 75 ? 7.493 4.179 2.508 1.00 8.64 83 ASP X C 1
ATOM 678 O O . ASP A 1 75 ? 7.443 4.614 3.660 1.00 10.25 83 ASP X O 1
ATOM 683 N N . ILE A 1 76 ? 8.628 3.946 1.850 1.00 8.83 84 ILE X N 1
ATOM 684 C CA . ILE A 1 76 ? 9.927 4.203 2.475 1.00 8.46 84 ILE X CA 1
ATOM 685 C C . ILE A 1 76 ? 10.973 4.380 1.383 1.00 9.18 84 ILE X C 1
ATOM 686 O O . ILE A 1 76 ? 10.914 3.694 0.334 1.00 9.60 84 ILE X O 1
ATOM 691 N N . LYS A 1 77 ? 11.915 5.281 1.583 1.00 9.79 85 LYS X N 1
ATOM 692 C CA A LYS A 1 77 ? 12.976 5.591 0.618 0.75 9.29 85 LYS X CA 1
ATOM 693 C CA B LYS A 1 77 ? 13.022 5.463 0.667 0.25 9.04 85 LYS X CA 1
ATOM 694 C C . LYS A 1 77 ? 14.162 6.145 1.400 1.00 10.19 85 LYS X C 1
ATOM 695 O O . LYS A 1 77 ? 13.974 6.840 2.416 1.00 9.82 85 LYS X O 1
ATOM 706 N N . VAL A 1 78 ? 15.381 5.962 0.870 1.00 10.44 86 VAL X N 1
ATOM 707 C CA A VAL A 1 78 ? 16.553 6.662 1.408 0.80 10.90 86 VAL X CA 1
ATOM 708 C CA B VAL A 1 78 ? 16.551 6.651 1.423 0.20 8.80 86 VAL X CA 1
ATOM 709 C C . VAL A 1 78 ? 16.325 8.155 1.367 1.00 11.06 86 VAL X C 1
ATOM 710 O O . VAL A 1 78 ? 15.703 8.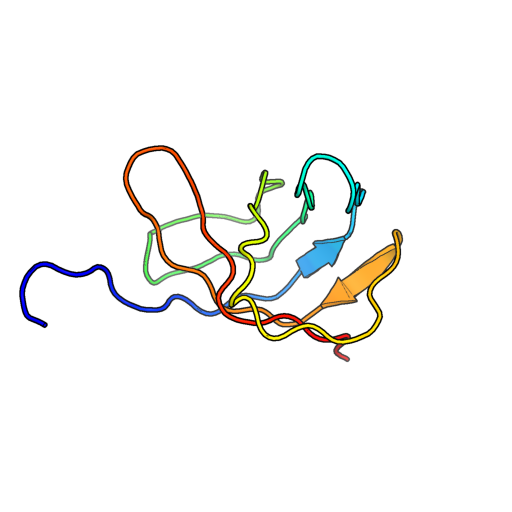674 0.414 1.00 13.08 86 VAL X O 1
ATOM 717 N N . SER A 1 79 ? 16.844 8.886 2.360 1.00 12.86 87 SER X N 1
ATOM 718 C CA A SER A 1 79 ? 16.790 10.346 2.317 0.40 15.07 87 SER X CA 1
ATOM 719 C CA B SER A 1 79 ? 16.707 10.344 2.476 0.60 12.54 87 SER X CA 1
ATOM 720 C C . SER A 1 79 ? 18.046 11.020 2.865 1.00 14.61 87 SER X C 1
ATOM 721 O O . SER A 1 79 ? 18.901 10.401 3.514 1.00 20.12 87 SER X O 1
ATOM 726 N N . GLN A 1 80 ? 18.149 12.313 2.558 0.50 13.31 88 GLN X N 1
ATOM 727 C CA . GLN A 1 80 ? 19.220 13.216 3.018 0.50 16.07 88 GLN X CA 1
ATOM 728 C C . GLN A 1 80 ? 19.138 13.424 4.515 0.50 15.59 88 GLN X C 1
ATOM 729 O O . GLN A 1 80 ? 18.052 13.281 5.054 0.50 19.27 88 GLN X O 1
#

Foldseek 3Di:
DVPFFDKFKWKFAWQADDVPQQWTWTQTDAGVVVRRHGGIDIAGEDPQEAEDDDGHGFIKIWIFGDDPPHTYTNYMDGDD

Sequence (80 aa):
MEAQPPQVIISSATTGVVKGIIDLESSKKIITIHHHDDPIAAVNWPEMMTMMRFTITPQQTKMMSEIIKKTGDKVAFNFVQQQQGNLSLLQQDIKKVVSSQ

Secondary structure (DSSP, 8-state):
-TTSPPPEEEEEEEEEEETTTTEEEEEE--BGGGTB-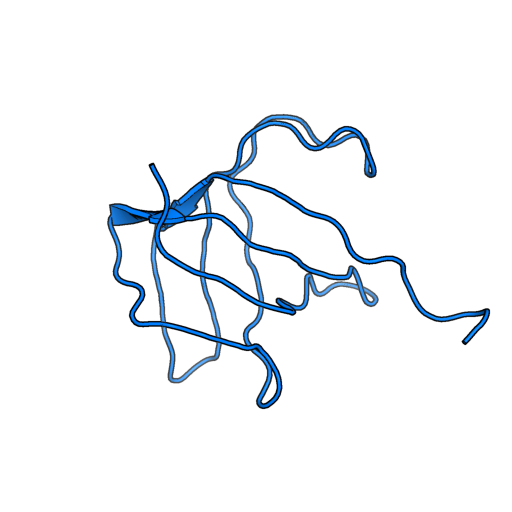SEEEEEE--TT-EE----TT-EEEEEEEEETTEEEEEEEEE--

B-factor: mean 13.13, std 5.79, range [5.42, 47.33]